Protein AF-A0A0L6VUD5-F1 (afdb_monomer_lite)

Organism: NCBI:txid27349

Radius of gyration: 18.48 Å; chains: 1; bounding box: 32×25×60 Å

Foldseek 3Di:
DDPQVVVLVVVVVPDDPLLCVLQDDPVCSSPPVSSVVSSVVLQVCLPVVNLVVLVVQLLPQADDPVCNVVSVVSLVVSVVSCSSNVNDDDPVVSVVSVVVRVVVPD

Structure (mmCIF, N/CA/C/O backbone):
data_AF-A0A0L6VUD5-F1
#
_entry.id   AF-A0A0L6VUD5-F1
#
loop_
_atom_site.group_PDB
_atom_site.id
_atom_site.type_symbol
_atom_site.label_atom_id
_atom_site.label_alt_id
_atom_site.label_comp_id
_atom_site.label_asym_id
_atom_site.label_entity_id
_atom_site.label_seq_id
_atom_site.pdbx_PDB_ins_code
_atom_site.Cartn_x
_atom_site.Cartn_y
_atom_site.Cartn_z
_atom_site.occupancy
_atom_site.B_iso_or_equiv
_atom_site.auth_seq_id
_atom_site.auth_comp_id
_atom_site.auth_asym_id
_atom_site.auth_atom_id
_atom_site.pdbx_PDB_model_num
ATOM 1 N N . MET A 1 1 ? -17.934 9.868 36.162 1.00 51.97 1 MET A N 1
ATOM 2 C CA . MET A 1 1 ? -16.940 9.320 35.216 1.00 51.97 1 MET A CA 1
ATOM 3 C C . MET A 1 1 ? -17.571 9.408 33.840 1.00 51.97 1 MET A C 1
ATOM 5 O O . MET A 1 1 ? -18.702 8.961 33.703 1.00 51.97 1 MET A O 1
ATOM 9 N N . ASP A 1 2 ? -16.930 10.078 32.887 1.00 75.38 2 ASP A N 1
ATOM 10 C CA . ASP A 1 2 ? -17.487 10.262 31.543 1.00 75.38 2 ASP A CA 1
ATOM 11 C C . ASP A 1 2 ? -17.512 8.909 30.810 1.00 75.38 2 ASP A C 1
ATOM 13 O O . ASP A 1 2 ? -16.479 8.250 30.663 1.00 75.38 2 ASP A O 1
ATOM 17 N N . HIS A 1 3 ? -18.702 8.478 30.393 1.00 71.75 3 HIS A N 1
ATOM 18 C CA . HIS A 1 3 ? -18.928 7.210 29.700 1.00 71.75 3 HIS A CA 1
ATOM 19 C C . HIS A 1 3 ? -18.095 7.111 28.408 1.00 71.75 3 HIS A C 1
ATOM 21 O O . HIS A 1 3 ? -17.631 6.032 28.039 1.00 71.75 3 HIS A O 1
ATOM 27 N N . ASN A 1 4 ? -17.820 8.251 27.766 1.00 78.69 4 ASN A N 1
ATOM 28 C CA . ASN A 1 4 ? -16.993 8.335 26.566 1.00 78.69 4 ASN A CA 1
ATOM 29 C C . ASN A 1 4 ? -15.529 7.953 26.848 1.00 78.69 4 ASN A C 1
ATOM 31 O O . ASN A 1 4 ? -14.911 7.217 26.078 1.00 78.69 4 ASN A O 1
ATOM 35 N N . VAL A 1 5 ? -14.990 8.376 27.997 1.00 83.19 5 VAL A N 1
ATOM 36 C CA . VAL A 1 5 ? -13.613 8.059 28.407 1.00 83.19 5 VAL A CA 1
ATOM 37 C C . VAL A 1 5 ? -13.453 6.559 28.651 1.00 83.19 5 VAL A C 1
ATOM 39 O O . VAL A 1 5 ? -12.500 5.968 28.151 1.00 83.19 5 VAL A O 1
ATOM 42 N N . GLN A 1 6 ? -14.402 5.919 29.344 1.00 85.50 6 GLN A N 1
ATOM 43 C CA . GLN A 1 6 ? -14.360 4.470 29.583 1.00 85.50 6 GLN A CA 1
ATOM 44 C C . GLN A 1 6 ? -14.428 3.664 28.278 1.00 85.50 6 GLN A C 1
ATOM 46 O O . GLN A 1 6 ? -13.637 2.740 28.088 1.00 85.50 6 GLN A O 1
ATOM 51 N N . LEU A 1 7 ? -15.328 4.031 27.360 1.00 84.56 7 LEU A N 1
ATOM 52 C CA . LEU A 1 7 ? -15.458 3.355 26.066 1.00 84.56 7 LEU A CA 1
ATOM 53 C C . LEU A 1 7 ? -14.189 3.490 25.217 1.00 84.56 7 LEU A C 1
ATOM 55 O O . LEU A 1 7 ? -13.734 2.500 24.645 1.00 84.56 7 LEU A O 1
ATOM 59 N N . ARG A 1 8 ? -13.567 4.675 25.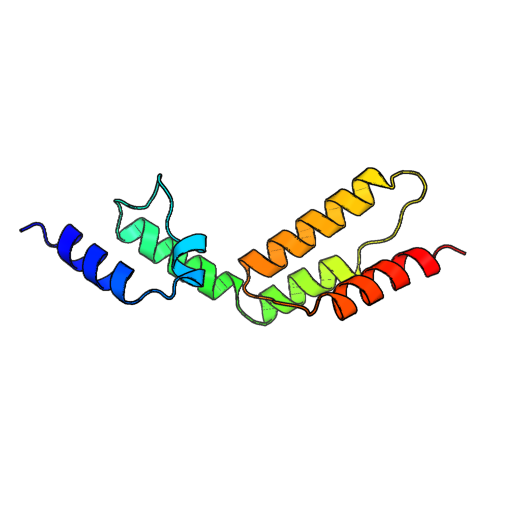188 1.00 85.69 8 ARG A N 1
ATOM 60 C CA . ARG A 1 8 ? -12.285 4.892 24.497 1.00 85.69 8 ARG A CA 1
ATOM 61 C C . ARG A 1 8 ? -11.157 4.063 25.105 1.00 85.69 8 ARG A C 1
ATOM 63 O O . AR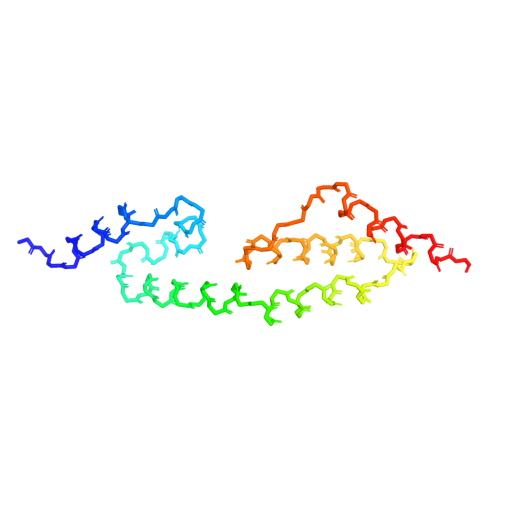G A 1 8 ? -10.385 3.460 24.364 1.00 85.69 8 ARG A O 1
ATOM 70 N N . THR A 1 9 ? -11.076 3.978 26.434 1.00 87.62 9 THR A N 1
ATOM 71 C CA . THR A 1 9 ? -10.080 3.134 27.112 1.00 87.62 9 THR A CA 1
ATOM 72 C C . THR A 1 9 ? -10.245 1.660 26.740 1.00 87.62 9 THR A C 1
ATOM 74 O O . THR A 1 9 ? -9.261 1.004 26.395 1.00 87.62 9 THR A O 1
ATOM 77 N N . VAL A 1 10 ? -11.477 1.141 26.754 1.00 87.81 10 VAL A N 1
ATOM 78 C CA . VAL A 1 10 ? -11.752 -0.251 26.370 1.00 87.81 10 VAL A CA 1
ATOM 79 C C . VAL A 1 10 ? -11.410 -0.486 24.901 1.00 87.81 10 VAL A C 1
ATOM 81 O O . VAL A 1 10 ? -10.719 -1.456 24.591 1.00 87.81 10 VAL A O 1
ATOM 84 N N . LEU A 1 11 ? -11.832 0.406 24.005 1.00 85.62 11 LEU A N 1
ATOM 85 C CA . LEU A 1 11 ? -11.546 0.302 22.577 1.00 85.62 11 LEU A CA 1
ATOM 86 C C . LEU A 1 11 ? -10.032 0.262 22.313 1.00 85.62 11 LEU A C 1
ATOM 88 O O . LEU A 1 11 ? -9.549 -0.688 21.701 1.00 85.62 11 LEU A O 1
ATOM 92 N N . ASN A 1 12 ? -9.273 1.218 22.855 1.00 82.94 12 ASN A N 1
ATOM 93 C CA . ASN A 1 12 ? -7.817 1.279 22.691 1.00 82.94 12 ASN A CA 1
ATOM 94 C C . ASN A 1 12 ? -7.117 0.023 23.229 1.00 82.94 12 ASN A C 1
ATOM 96 O O . ASN A 1 12 ? -6.151 -0.434 22.629 1.00 82.94 12 ASN A O 1
ATOM 100 N N . SER A 1 13 ? -7.628 -0.575 24.312 1.00 87.25 13 SER A N 1
ATOM 101 C CA . SER A 1 13 ? -7.071 -1.814 24.877 1.00 87.25 13 SER A CA 1
ATOM 102 C C . SER A 1 13 ? -7.291 -3.057 24.003 1.00 87.25 13 SER A C 1
ATOM 104 O O . SER A 1 13 ? -6.601 -4.061 24.168 1.00 87.25 13 SER A O 1
ATOM 106 N N . LYS A 1 14 ? -8.276 -3.017 23.095 1.00 87.06 14 LYS A N 1
ATOM 107 C CA . LYS A 1 14 ? -8.663 -4.142 22.230 1.00 87.06 14 LYS A CA 1
ATOM 108 C C . LYS A 1 14 ? -8.107 -4.038 20.812 1.00 87.06 14 LYS A C 1
ATOM 110 O O . LYS A 1 14 ? -8.113 -5.039 20.097 1.00 87.06 14 LYS A O 1
ATOM 115 N N . LEU A 1 15 ? -7.629 -2.866 20.399 1.00 85.75 15 LEU A N 1
ATOM 116 C CA . LEU A 1 15 ? -7.001 -2.685 19.095 1.00 85.75 15 LEU A CA 1
ATOM 117 C C . LEU A 1 15 ? -5.581 -3.259 19.102 1.00 85.75 15 LEU A C 1
ATOM 119 O O . LEU A 1 15 ? -4.771 -2.955 19.974 1.00 85.75 15 LEU A O 1
ATOM 123 N N . ASN A 1 16 ? -5.257 -4.064 18.091 1.00 83.94 16 ASN A N 1
ATOM 124 C CA . ASN A 1 16 ? -3.870 -4.440 17.832 1.00 83.94 16 ASN A CA 1
ATOM 125 C C . ASN A 1 16 ? -3.053 -3.166 17.505 1.00 83.94 16 ASN A C 1
ATOM 127 O O . ASN A 1 16 ? -3.578 -2.296 16.801 1.00 83.94 16 ASN A O 1
ATOM 131 N N . PRO A 1 17 ? -1.782 -3.061 17.942 1.00 81.31 17 PRO A N 1
ATOM 132 C CA . PRO A 1 17 ? -0.888 -1.951 17.602 1.00 81.31 17 PRO A CA 1
ATOM 133 C C . PRO A 1 17 ? -0.892 -1.525 16.123 1.00 81.31 17 PRO A C 1
ATOM 135 O O . PRO A 1 17 ? -0.857 -0.331 15.829 1.00 81.31 17 PRO A O 1
ATOM 138 N N . SER A 1 18 ? -0.986 -2.470 15.180 1.00 77.81 18 SER A N 1
ATOM 139 C CA . SER A 1 18 ? -1.023 -2.152 13.745 1.00 77.81 18 SER A CA 1
ATOM 140 C C . SER A 1 18 ? -2.299 -1.413 13.329 1.00 77.81 18 SER A C 1
ATOM 142 O O . SER A 1 18 ? -2.246 -0.497 12.513 1.00 77.81 18 SER A O 1
ATOM 144 N N . ILE A 1 19 ? -3.447 -1.769 13.911 1.00 78.75 19 ILE A N 1
ATOM 145 C CA . ILE A 1 19 ? -4.727 -1.093 13.674 1.00 78.75 19 ILE A CA 1
ATOM 146 C C . ILE A 1 19 ? -4.725 0.261 14.382 1.00 78.75 19 ILE A C 1
ATOM 148 O O . ILE A 1 1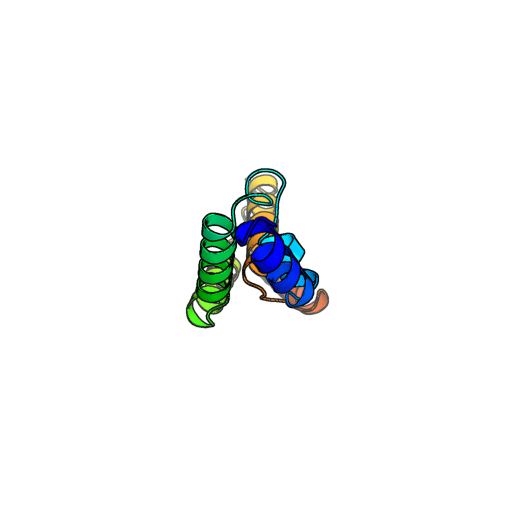9 ? -5.109 1.263 13.785 1.00 78.75 19 ILE A O 1
ATOM 152 N N . HIS A 1 20 ? -4.224 0.310 15.619 1.00 83.62 20 HIS A N 1
ATOM 153 C CA . HIS A 1 20 ? -4.127 1.540 16.402 1.00 83.62 20 HIS A CA 1
ATOM 154 C C . HIS A 1 20 ? -3.374 2.639 15.635 1.00 83.62 20 HIS A C 1
ATOM 156 O O . HIS A 1 20 ? -3.886 3.746 15.501 1.00 83.62 20 HIS A O 1
ATOM 162 N N . ASN A 1 21 ? -2.215 2.322 15.048 1.00 83.31 21 ASN A N 1
ATOM 163 C CA . ASN A 1 21 ? -1.400 3.286 14.296 1.00 83.31 21 ASN A CA 1
ATOM 164 C C . ASN A 1 21 ? -2.051 3.795 12.998 1.00 83.31 21 ASN A C 1
ATOM 166 O O . ASN A 1 21 ? -1.680 4.859 12.510 1.00 83.31 21 ASN A O 1
ATOM 170 N N . ASN A 1 22 ? -2.991 3.042 12.421 1.00 79.69 22 ASN A N 1
ATOM 171 C CA . ASN A 1 22 ? -3.690 3.439 11.195 1.00 79.69 22 ASN A CA 1
ATOM 172 C 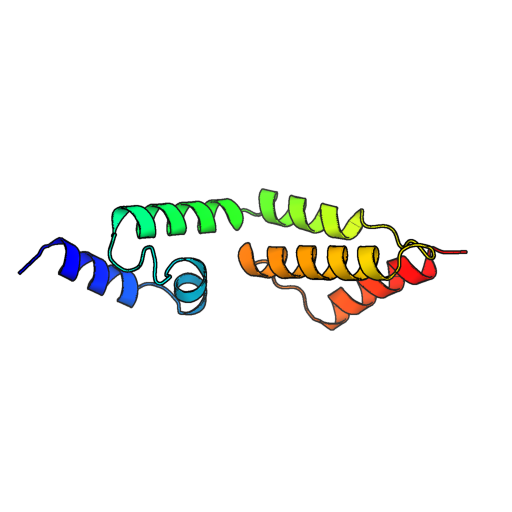C . ASN A 1 22 ? -4.992 4.204 11.472 1.00 79.69 22 ASN A C 1
ATOM 174 O O . ASN A 1 22 ? -5.455 4.948 10.611 1.00 79.69 22 ASN A O 1
ATOM 178 N N . VAL A 1 23 ? -5.587 4.006 12.650 1.00 84.19 23 VAL A N 1
ATOM 179 C CA . VAL A 1 23 ? -6.912 4.530 13.005 1.00 84.19 23 VAL A CA 1
ATOM 180 C C . VAL A 1 23 ? -6.816 5.750 13.916 1.00 84.19 23 VAL A C 1
ATOM 182 O O . VAL A 1 23 ? -7.609 6.670 13.752 1.00 84.19 23 VAL A O 1
ATOM 185 N N . ILE A 1 24 ? -5.883 5.778 14.871 1.00 85.50 24 ILE A N 1
ATOM 186 C CA . ILE A 1 24 ? -5.834 6.804 15.922 1.00 85.50 24 ILE A CA 1
ATOM 187 C C . ILE A 1 24 ? -4.735 7.823 15.622 1.00 85.50 24 ILE A C 1
ATOM 189 O O . ILE A 1 24 ? -3.576 7.472 15.408 1.00 85.50 24 ILE A O 1
ATOM 193 N N . ASN A 1 25 ? -5.102 9.102 15.633 1.00 87.25 25 ASN A N 1
ATOM 194 C CA . ASN A 1 25 ? -4.207 10.239 15.447 1.00 87.25 25 ASN A CA 1
ATOM 195 C C . ASN A 1 25 ? -4.611 11.414 16.355 1.00 87.25 25 ASN A C 1
ATOM 197 O O . ASN A 1 25 ? -5.667 11.407 16.984 1.00 87.25 25 ASN A O 1
ATOM 201 N N . HIS A 1 26 ? -3.783 12.457 16.392 1.00 85.56 26 HIS A N 1
ATOM 202 C CA . HIS A 1 26 ? -4.003 13.630 17.242 1.00 85.56 26 HIS A CA 1
ATOM 203 C C . HIS A 1 26 ? -5.305 14.406 16.953 1.00 85.56 26 HIS A C 1
ATOM 205 O O . HIS A 1 26 ? -5.764 15.145 17.822 1.00 85.56 26 HIS A O 1
ATOM 211 N N . GLN A 1 27 ? -5.919 14.250 15.772 1.00 85.00 27 GLN A N 1
ATOM 212 C CA . GLN A 1 27 ? -7.221 14.849 15.459 1.00 85.00 27 GLN A CA 1
ATOM 213 C C . GLN A 1 27 ? -8.392 14.049 16.033 1.00 85.00 27 GLN A C 1
ATOM 215 O O . GLN A 1 27 ? -9.338 14.653 16.531 1.00 85.00 27 GLN A O 1
ATOM 220 N N . ASN A 1 28 ? -8.365 12.717 15.939 1.00 86.44 28 ASN A N 1
ATOM 221 C CA . ASN A 1 28 ? -9.516 11.881 16.292 1.00 86.44 28 ASN A CA 1
ATOM 222 C C . ASN A 1 28 ? -9.393 11.169 17.641 1.00 86.44 28 ASN A C 1
ATOM 224 O O . ASN A 1 28 ? -10.390 10.635 18.117 1.00 86.44 28 ASN A O 1
ATOM 228 N N . GLU A 1 29 ? -8.227 11.198 18.297 1.00 84.69 29 GLU A N 1
ATOM 229 C CA . GLU A 1 29 ? -7.970 10.428 19.521 1.00 84.69 29 GLU A CA 1
ATOM 230 C C . GLU A 1 29 ? -9.007 10.673 20.622 1.00 84.69 29 GLU A C 1
ATOM 232 O O . GLU A 1 29 ? -9.194 9.794 21.464 1.00 84.69 29 GLU A O 1
ATOM 237 N N . LYS A 1 30 ? -9.667 11.847 20.625 1.00 86.31 30 LYS A N 1
ATOM 238 C CA . LYS A 1 30 ? -10.652 12.283 21.626 1.00 86.31 30 LYS A CA 1
ATOM 239 C C . LYS A 1 30 ? -12.106 11.956 21.292 1.00 86.31 30 LYS A C 1
ATOM 241 O O . LYS A 1 30 ? -12.935 12.026 22.196 1.00 86.31 30 LYS A O 1
ATOM 246 N N . ASP A 1 31 ? -12.399 11.567 20.056 1.00 87.25 31 ASP A N 1
ATOM 247 C CA . ASP A 1 31 ? -13.758 11.360 19.559 1.00 87.25 31 ASP A CA 1
ATOM 248 C C . ASP A 1 31 ? -13.986 9.889 19.182 1.00 87.25 31 ASP A C 1
ATOM 250 O O . ASP A 1 31 ? -13.502 9.394 18.164 1.00 87.25 31 ASP A O 1
ATOM 254 N N . LEU A 1 32 ? -14.759 9.184 20.013 1.00 85.94 32 LEU A N 1
ATOM 255 C CA . LEU A 1 32 ? -15.076 7.769 19.817 1.00 85.94 32 LEU A CA 1
ATOM 256 C C . LEU A 1 32 ? -15.812 7.499 18.493 1.00 85.94 32 LEU A C 1
ATOM 258 O O . LEU A 1 32 ? -15.568 6.467 17.871 1.00 85.94 32 LEU A O 1
ATOM 262 N N . CYS A 1 33 ? -16.696 8.400 18.056 1.00 85.56 33 CYS A N 1
ATOM 263 C CA . CYS A 1 33 ? -17.461 8.222 16.823 1.00 85.56 33 CYS A CA 1
ATOM 264 C C . CYS A 1 33 ? -16.543 8.308 15.603 1.00 85.56 33 CYS A C 1
ATOM 266 O O . CYS A 1 33 ? -16.654 7.490 14.688 1.00 85.56 33 CYS A O 1
ATOM 268 N N . VAL A 1 34 ? -15.602 9.256 15.614 1.00 88.62 34 VAL A N 1
ATOM 269 C CA . VAL A 1 34 ? -14.611 9.398 14.540 1.00 88.62 34 VAL A CA 1
ATOM 270 C C . VAL A 1 34 ? -13.650 8.209 14.533 1.00 88.62 34 VAL A C 1
ATOM 272 O O . VAL A 1 34 ? -13.377 7.666 13.466 1.00 88.62 34 VAL A O 1
ATOM 275 N N . ILE A 1 35 ? -13.201 7.737 15.703 1.00 88.25 35 ILE A N 1
ATOM 276 C CA . ILE A 1 35 ? -12.375 6.522 15.795 1.00 88.25 35 ILE A CA 1
ATOM 277 C C . ILE A 1 35 ? -13.132 5.318 15.220 1.00 88.25 35 ILE A C 1
ATOM 279 O O . ILE A 1 35 ? -12.583 4.585 14.402 1.00 88.25 35 ILE A O 1
ATOM 283 N N . TRP A 1 36 ? -14.398 5.120 15.598 1.00 88.75 36 TRP A N 1
ATOM 284 C CA . TRP A 1 36 ? -15.214 4.018 15.083 1.00 88.75 36 TRP A CA 1
ATOM 285 C C . TRP A 1 36 ? -15.401 4.091 13.561 1.00 88.75 36 TRP A C 1
ATOM 287 O O . TRP A 1 36 ? -15.254 3.078 12.876 1.00 88.75 36 TRP A O 1
ATOM 297 N N . ALA A 1 37 ? -15.645 5.282 13.008 1.00 87.62 37 ALA A N 1
ATOM 298 C CA . ALA A 1 37 ? -15.717 5.485 11.563 1.00 87.62 37 ALA A CA 1
ATOM 299 C C . ALA A 1 37 ? -14.392 5.127 10.864 1.00 87.62 37 ALA A C 1
ATOM 301 O O . ALA A 1 37 ? -14.405 4.408 9.865 1.00 87.62 37 ALA A O 1
ATOM 302 N N . SER A 1 38 ? -13.249 5.541 11.422 1.00 87.94 38 SER A N 1
ATOM 303 C CA . SER A 1 38 ? -11.921 5.191 10.900 1.00 87.94 38 SER A CA 1
ATOM 304 C C . SER A 1 38 ? -11.630 3.684 10.973 1.00 87.94 38 SER A C 1
ATOM 306 O O . SER A 1 38 ? -10.999 3.141 10.068 1.00 87.94 38 SER A O 1
ATOM 308 N N . ILE A 1 39 ? -12.123 2.978 11.999 1.00 86.00 39 ILE A N 1
ATOM 309 C CA . ILE A 1 39 ? -12.047 1.508 12.075 1.00 86.00 39 ILE A CA 1
ATOM 310 C C . ILE A 1 39 ? -12.832 0.881 10.921 1.00 86.00 39 ILE A C 1
ATOM 312 O O . ILE A 1 39 ? -12.309 0.027 10.205 1.00 86.00 39 ILE A O 1
ATOM 316 N N . MET A 1 40 ? -14.080 1.310 10.727 1.00 85.94 40 MET A N 1
ATOM 317 C CA . MET A 1 40 ? -14.939 0.791 9.660 1.00 85.94 40 MET A CA 1
ATOM 318 C C . MET A 1 40 ? -14.334 1.039 8.274 1.00 85.94 40 MET A C 1
ATOM 320 O O . MET A 1 40 ? -14.343 0.142 7.430 1.00 85.94 40 MET A O 1
ATOM 324 N N . GLU A 1 41 ? -13.754 2.220 8.053 1.00 85.88 41 GLU A N 1
ATOM 325 C CA . GLU A 1 41 ? -13.050 2.552 6.815 1.00 85.88 41 GLU A CA 1
ATOM 326 C C . GLU A 1 41 ? -11.821 1.661 6.600 1.00 85.88 41 GLU A C 1
ATOM 328 O O . GLU A 1 41 ? -11.632 1.141 5.500 1.00 85.88 41 GLU A O 1
ATOM 333 N N . LEU A 1 42 ? -11.022 1.406 7.644 1.00 83.06 42 LEU A N 1
ATOM 334 C CA . LEU A 1 42 ? -9.874 0.502 7.556 1.00 83.06 42 LEU A CA 1
ATOM 335 C C . LEU A 1 42 ? -10.301 -0.914 7.143 1.00 83.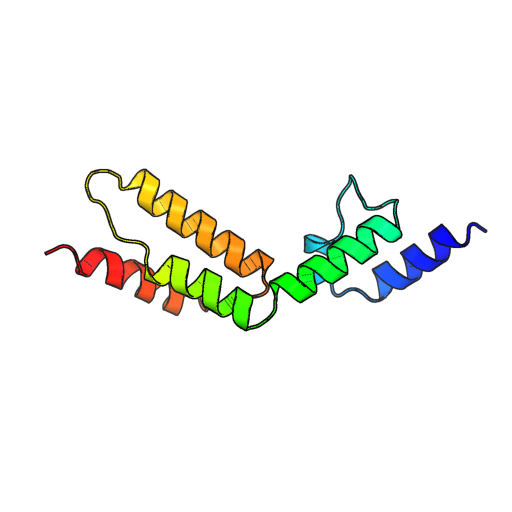06 42 LEU A C 1
ATOM 337 O O . LEU A 1 42 ? -9.685 -1.500 6.253 1.00 83.06 42 LEU A O 1
ATOM 341 N N . PHE A 1 43 ? -11.364 -1.455 7.745 1.00 80.69 43 PHE A N 1
ATOM 342 C CA . PHE A 1 43 ? -11.879 -2.783 7.395 1.00 80.69 43 PHE A CA 1
ATOM 343 C C . PHE A 1 43 ? -12.478 -2.839 5.988 1.00 80.69 43 PHE A C 1
ATOM 345 O O . PHE A 1 43 ? -12.303 -3.831 5.284 1.00 80.69 43 PHE A O 1
ATOM 352 N N . ALA A 1 44 ? -13.152 -1.777 5.540 1.00 79.06 44 ALA A N 1
ATOM 353 C CA . ALA A 1 44 ? -13.598 -1.674 4.153 1.00 79.06 44 ALA A CA 1
ATOM 354 C C . ALA A 1 44 ? -12.399 -1.619 3.188 1.00 79.06 44 ALA A C 1
ATOM 356 O O . ALA A 1 44 ? -12.404 -2.246 2.128 1.00 79.06 44 ALA A O 1
ATOM 357 N N . SER A 1 45 ? -11.338 -0.908 3.568 1.00 80.25 45 SER A N 1
ATOM 358 C CA . SER A 1 45 ? -10.108 -0.768 2.790 1.00 80.25 45 SER A CA 1
ATOM 359 C C . SER A 1 45 ? -9.329 -2.086 2.677 1.00 80.25 45 SER A C 1
ATOM 361 O O . SER A 1 45 ? -8.813 -2.402 1.605 1.00 80.25 45 SER A O 1
ATOM 363 N N . SER A 1 46 ? -9.310 -2.900 3.739 1.00 83.25 46 SER A N 1
ATOM 364 C CA . SER A 1 46 ? -8.636 -4.205 3.775 1.00 83.25 46 SER A CA 1
ATOM 365 C C . SER A 1 46 ? -9.409 -5.347 3.111 1.00 83.25 46 SER A C 1
ATOM 367 O O . SER A 1 46 ? -8.913 -6.473 3.054 1.00 83.25 46 SER A O 1
ATOM 369 N N . GLN A 1 47 ? -10.597 -5.083 2.558 1.00 87.25 47 GLN A N 1
ATOM 370 C CA . GLN A 1 47 ? -11.334 -6.091 1.800 1.00 87.25 47 GLN A CA 1
ATOM 371 C C . GLN A 1 47 ? -10.500 -6.629 0.621 1.00 87.25 47 GLN A C 1
ATOM 373 O O . GLN A 1 47 ? -9.874 -5.841 -0.098 1.00 87.25 47 GLN A O 1
ATOM 378 N N . PRO A 1 48 ? -10.547 -7.947 0.331 1.00 86.31 48 PRO A N 1
ATOM 379 C CA . PRO A 1 48 ? -9.766 -8.553 -0.752 1.00 86.31 48 PRO A CA 1
ATOM 380 C C . PRO A 1 48 ? -9.985 -7.905 -2.125 1.00 86.31 48 PRO A C 1
ATOM 382 O O . PRO A 1 48 ? -9.062 -7.812 -2.930 1.00 86.31 48 PRO A O 1
ATOM 385 N N . SER A 1 49 ? -11.196 -7.411 -2.396 1.00 85.94 49 SER A N 1
ATOM 386 C CA . SER A 1 49 ? -11.525 -6.669 -3.618 1.00 85.94 49 SER A CA 1
ATOM 387 C C . SER A 1 49 ? -10.729 -5.364 -3.735 1.00 85.94 49 SER A C 1
ATOM 389 O O . SER A 1 49 ? -10.186 -5.062 -4.802 1.00 85.94 49 SER A O 1
ATOM 391 N N . ASN A 1 50 ? -10.608 -4.614 -2.637 1.00 86.31 50 ASN A N 1
ATOM 392 C CA . ASN A 1 50 ? -9.815 -3.392 -2.568 1.00 86.31 50 ASN A CA 1
ATOM 393 C C . ASN A 1 50 ? -8.319 -3.694 -2.650 1.00 86.31 50 ASN A C 1
ATOM 395 O O . ASN A 1 50 ? -7.621 -3.043 -3.429 1.00 86.31 50 ASN A O 1
ATOM 399 N N . GLN A 1 51 ? -7.841 -4.729 -1.958 1.00 89.88 51 GLN A N 1
ATOM 400 C CA . GLN A 1 51 ? -6.457 -5.196 -2.074 1.00 89.88 51 GLN A CA 1
ATOM 401 C C . GLN A 1 51 ? -6.099 -5.571 -3.517 1.00 89.88 51 GLN A C 1
ATOM 403 O O . GLN A 1 51 ? -5.129 -5.053 -4.072 1.00 89.88 51 GLN A O 1
ATOM 408 N N . ALA A 1 52 ? -6.939 -6.368 -4.184 1.00 90.75 52 ALA A N 1
ATOM 409 C CA . ALA A 1 52 ? -6.755 -6.734 -5.585 1.00 90.75 52 ALA A CA 1
ATOM 410 C C . ALA A 1 52 ? -6.783 -5.517 -6.525 1.00 90.75 52 ALA A C 1
ATOM 412 O O . ALA A 1 52 ? -6.045 -5.478 -7.511 1.00 90.75 52 ALA A O 1
ATOM 413 N N . ARG A 1 53 ? -7.618 -4.507 -6.241 1.00 92.81 53 ARG A N 1
ATOM 414 C CA . ARG A 1 53 ? -7.675 -3.263 -7.021 1.00 92.81 53 ARG A CA 1
ATOM 415 C C . ARG A 1 53 ? -6.360 -2.493 -6.939 1.00 92.81 53 ARG A C 1
ATOM 417 O O . ARG A 1 53 ? -5.820 -2.150 -7.986 1.00 92.81 53 ARG A O 1
ATOM 424 N N . VAL A 1 54 ? -5.834 -2.254 -5.735 1.00 92.19 54 VAL A N 1
ATOM 425 C CA . VAL A 1 54 ? -4.549 -1.550 -5.570 1.00 92.19 54 VAL A CA 1
ATOM 426 C C . VAL A 1 54 ? -3.405 -2.390 -6.142 1.00 92.19 54 VAL A C 1
ATOM 428 O O . VAL A 1 54 ? -2.507 -1.849 -6.778 1.00 92.19 54 VAL A O 1
ATOM 431 N N . PHE A 1 55 ? -3.455 -3.721 -6.012 1.00 93.69 55 PHE A N 1
ATOM 432 C CA . PHE A 1 55 ? -2.452 -4.600 -6.620 1.00 93.69 55 PHE A CA 1
ATOM 433 C C . PHE A 1 55 ? -2.415 -4.461 -8.147 1.00 93.69 55 PHE A C 1
ATOM 435 O O . PHE A 1 55 ? -1.349 -4.313 -8.744 1.00 93.69 55 PHE A O 1
ATOM 442 N N . LYS A 1 56 ? -3.587 -4.393 -8.788 1.00 93.88 56 LYS A N 1
ATOM 443 C CA . LYS A 1 56 ? -3.696 -4.115 -10.227 1.00 93.88 56 LYS A CA 1
ATOM 444 C C . LYS A 1 56 ? -3.148 -2.739 -10.614 1.00 93.88 56 LYS A C 1
ATOM 446 O O . LYS A 1 56 ? -2.691 -2.593 -11.744 1.00 93.88 56 LYS A O 1
ATOM 451 N N . GLU A 1 57 ? -3.186 -1.739 -9.732 1.00 94.12 57 GLU A N 1
ATOM 452 C CA . GLU A 1 57 ? -2.559 -0.437 -10.000 1.00 94.12 57 GLU A CA 1
ATOM 453 C C . GLU A 1 57 ? -1.038 -0.576 -10.115 1.00 94.12 57 GLU A C 1
ATOM 455 O O . GLU A 1 57 ? -0.482 -0.120 -11.113 1.00 94.12 57 GLU A O 1
ATOM 460 N N . LEU A 1 58 ? -0.390 -1.295 -9.185 1.00 93.62 58 LEU A N 1
ATOM 461 C CA . LEU A 1 58 ? 1.042 -1.607 -9.282 1.00 93.62 58 LEU A CA 1
ATOM 462 C C . LEU A 1 58 ? 1.346 -2.327 -10.599 1.00 93.62 58 LEU A C 1
ATOM 464 O O . LEU A 1 58 ? 2.223 -1.901 -11.345 1.00 93.62 58 LEU A O 1
ATOM 468 N N . LEU A 1 59 ? 0.587 -3.375 -10.936 1.00 93.56 59 LEU A N 1
ATOM 469 C CA . LEU A 1 59 ? 0.794 -4.132 -12.175 1.00 93.56 59 LEU A CA 1
ATOM 470 C C . LEU A 1 59 ? 0.645 -3.275 -13.440 1.00 93.56 59 LEU A C 1
ATOM 472 O O . LEU A 1 59 ? 1.349 -3.522 -14.415 1.00 93.56 59 LEU A O 1
ATOM 476 N N . ARG A 1 60 ? -0.206 -2.246 -13.430 1.00 93.50 60 ARG A N 1
ATOM 477 C CA . ARG A 1 60 ? -0.419 -1.346 -14.575 1.00 93.50 60 ARG A CA 1
ATOM 478 C C . ARG A 1 60 ? 0.621 -0.238 -14.708 1.00 93.50 60 ARG A C 1
ATOM 480 O O . ARG A 1 60 ? 0.688 0.360 -15.781 1.00 93.50 60 ARG A O 1
ATOM 487 N N . LEU A 1 61 ? 1.419 0.041 -13.672 1.00 93.62 61 LEU A N 1
ATOM 488 C CA . LEU A 1 61 ? 2.505 1.017 -13.777 1.00 93.62 61 LEU A CA 1
ATOM 489 C C . LEU A 1 61 ? 3.468 0.608 -14.892 1.00 93.62 61 LEU A C 1
ATOM 491 O O . LEU A 1 61 ? 3.890 -0.549 -14.967 1.00 93.62 61 LEU A O 1
ATOM 495 N N . LYS A 1 62 ? 3.815 1.570 -15.744 1.00 91.88 62 LYS A N 1
ATOM 496 C CA . LYS A 1 62 ? 4.782 1.405 -16.827 1.00 91.88 62 LYS A CA 1
ATOM 497 C C . LYS A 1 62 ? 6.011 2.238 -16.517 1.00 91.88 62 LYS A C 1
ATOM 499 O O . LYS A 1 62 ? 5.875 3.374 -16.062 1.00 91.88 62 LYS A O 1
ATOM 504 N N . PHE A 1 63 ? 7.187 1.677 -16.766 1.00 92.69 63 PHE A N 1
ATOM 505 C CA . PHE A 1 63 ? 8.410 2.457 -16.706 1.00 92.69 63 PHE A CA 1
ATOM 506 C C . PHE A 1 63 ? 8.405 3.518 -17.810 1.00 92.69 63 PHE A C 1
ATOM 508 O O . PHE A 1 63 ? 7.986 3.254 -18.938 1.00 92.69 63 PHE A O 1
ATOM 515 N N . ASN A 1 64 ? 8.866 4.718 -17.470 1.00 89.00 64 ASN A N 1
ATOM 516 C CA . ASN A 1 64 ? 9.049 5.813 -18.407 1.00 89.00 64 ASN A CA 1
ATOM 517 C C . ASN A 1 64 ? 10.474 6.345 -18.250 1.00 89.00 64 ASN A C 1
ATOM 519 O O . ASN A 1 64 ? 10.789 6.973 -17.242 1.00 89.00 64 ASN A O 1
ATOM 523 N N . ILE A 1 65 ? 11.321 6.116 -19.255 1.00 90.75 65 ILE A N 1
ATOM 524 C CA . ILE A 1 65 ? 12.716 6.580 -19.237 1.00 90.75 65 ILE A CA 1
ATOM 525 C C . ILE A 1 65 ? 12.819 8.110 -19.186 1.00 90.75 65 ILE A C 1
ATOM 527 O O . ILE A 1 65 ? 13.766 8.648 -18.622 1.00 90.75 65 ILE A O 1
ATOM 531 N N . ASN A 1 66 ? 11.812 8.809 -19.714 1.00 94.81 66 ASN A N 1
ATOM 532 C CA . ASN A 1 66 ? 11.756 10.268 -19.711 1.00 94.81 66 ASN A CA 1
ATOM 533 C C . ASN A 1 66 ? 11.237 10.836 -18.378 1.00 94.81 66 ASN A C 1
ATOM 535 O O . ASN A 1 66 ? 11.298 12.043 -18.173 1.00 94.81 66 ASN A O 1
ATOM 539 N N . ASP A 1 67 ? 10.716 9.989 -17.480 1.00 94.88 67 ASP A N 1
ATOM 540 C CA . ASP A 1 67 ? 10.189 10.391 -16.171 1.00 94.88 67 ASP A CA 1
ATOM 541 C C . ASP A 1 67 ? 10.435 9.308 -15.105 1.00 94.88 67 ASP A C 1
ATOM 543 O O . ASP A 1 67 ? 9.521 8.690 -14.544 1.00 94.88 67 ASP A O 1
ATOM 547 N N . ILE A 1 68 ? 11.716 9.060 -14.826 1.00 93.12 68 ILE A N 1
ATOM 548 C CA . ILE A 1 68 ? 12.148 8.085 -13.816 1.00 93.12 68 ILE A CA 1
ATOM 549 C C . ILE A 1 68 ? 11.635 8.492 -12.426 1.00 93.12 68 ILE A C 1
ATOM 551 O O . ILE A 1 68 ? 11.171 7.650 -11.654 1.00 93.12 68 ILE A O 1
ATOM 555 N N . THR A 1 69 ? 11.677 9.788 -12.106 1.00 96.38 69 THR A N 1
ATOM 556 C CA . THR A 1 69 ? 11.228 10.320 -10.812 1.00 96.38 69 THR A CA 1
ATOM 557 C C . THR A 1 69 ? 9.732 10.101 -10.601 1.00 96.38 69 THR A C 1
ATOM 559 O O . THR A 1 69 ? 9.329 9.650 -9.523 1.00 96.38 69 THR A O 1
ATOM 562 N N . GLY A 1 70 ? 8.901 10.362 -11.614 1.00 96.44 70 GLY A N 1
ATOM 563 C CA . GLY A 1 70 ? 7.468 10.093 -11.560 1.00 96.44 70 GLY A CA 1
ATOM 564 C C . GLY A 1 70 ? 7.172 8.604 -11.408 1.00 96.44 70 GLY A C 1
ATOM 565 O O . GLY A 1 70 ? 6.354 8.224 -10.568 1.00 96.44 70 GLY A O 1
ATOM 566 N N . PHE A 1 71 ? 7.899 7.739 -12.122 1.00 95.00 71 PHE A N 1
ATOM 567 C CA . PHE A 1 71 ? 7.786 6.289 -11.944 1.00 95.00 71 PHE A CA 1
ATOM 568 C C . PHE A 1 71 ? 8.098 5.853 -10.502 1.00 95.00 71 PHE A C 1
ATOM 570 O O . PHE A 1 71 ? 7.269 5.192 -9.873 1.00 95.00 71 PHE A O 1
ATOM 577 N N . ILE A 1 72 ? 9.243 6.268 -9.943 1.00 94.62 72 ILE A N 1
ATOM 578 C CA . ILE A 1 72 ? 9.641 5.940 -8.561 1.00 94.62 72 ILE A CA 1
ATOM 579 C C . ILE A 1 72 ? 8.596 6.447 -7.561 1.00 94.62 72 ILE A C 1
ATOM 581 O O . ILE A 1 72 ? 8.236 5.736 -6.620 1.00 94.62 72 ILE A O 1
ATOM 585 N N . THR A 1 73 ? 8.086 7.662 -7.768 1.00 97.56 73 THR A N 1
ATOM 586 C CA . THR A 1 73 ? 7.053 8.265 -6.916 1.00 97.56 73 THR A CA 1
ATOM 587 C C . THR A 1 73 ? 5.773 7.435 -6.940 1.00 97.56 73 THR A C 1
ATOM 589 O O . THR A 1 73 ? 5.245 7.088 -5.885 1.00 97.56 73 THR A O 1
ATOM 592 N N . ASN A 1 74 ? 5.309 7.035 -8.123 1.00 96.19 74 ASN A N 1
ATOM 593 C CA . ASN A 1 74 ? 4.109 6.217 -8.276 1.00 96.19 74 ASN A CA 1
ATOM 594 C C . ASN A 1 74 ? 4.258 4.828 -7.637 1.00 96.19 74 ASN A C 1
ATOM 596 O O . ASN A 1 74 ? 3.323 4.349 -6.988 1.00 96.19 74 ASN A O 1
ATOM 600 N N . VAL A 1 75 ? 5.434 4.201 -7.758 1.00 94.88 75 VAL A N 1
ATOM 601 C CA . VAL A 1 75 ? 5.736 2.933 -7.076 1.00 94.88 75 VAL A CA 1
ATOM 602 C C . VAL A 1 75 ? 5.660 3.116 -5.559 1.00 94.88 75 VAL A C 1
ATOM 604 O O . VAL A 1 75 ? 4.892 2.412 -4.904 1.00 94.88 75 VAL A O 1
ATOM 607 N N . LYS A 1 76 ? 6.370 4.103 -4.994 1.00 94.75 76 LYS A N 1
ATOM 608 C CA . LYS A 1 76 ? 6.360 4.381 -3.546 1.00 94.75 76 LYS A CA 1
ATOM 609 C C . LYS A 1 76 ? 4.956 4.685 -3.021 1.00 94.75 76 LYS A C 1
ATOM 611 O O . LYS A 1 76 ? 4.559 4.140 -1.994 1.00 94.75 76 LYS A O 1
ATOM 616 N N . THR A 1 77 ? 4.180 5.498 -3.738 1.00 95.50 77 THR A N 1
ATOM 617 C CA . THR A 1 77 ? 2.793 5.820 -3.368 1.00 95.50 77 THR A CA 1
ATOM 618 C C . THR A 1 77 ? 1.902 4.576 -3.378 1.00 95.50 77 THR A C 1
ATOM 620 O O . THR A 1 77 ? 1.061 4.414 -2.492 1.00 95.50 77 THR A O 1
ATOM 623 N N . THR A 1 78 ? 2.091 3.664 -4.337 1.00 94.38 78 THR A N 1
ATOM 624 C CA . THR A 1 78 ? 1.321 2.411 -4.400 1.00 94.38 78 THR A CA 1
ATOM 625 C C . THR A 1 78 ? 1.694 1.465 -3.255 1.00 94.38 78 THR A C 1
ATOM 627 O O . THR A 1 78 ? 0.804 0.939 -2.589 1.00 94.38 78 THR A O 1
ATOM 630 N N . LEU A 1 79 ? 2.988 1.319 -2.948 1.00 92.81 79 LEU A N 1
ATOM 63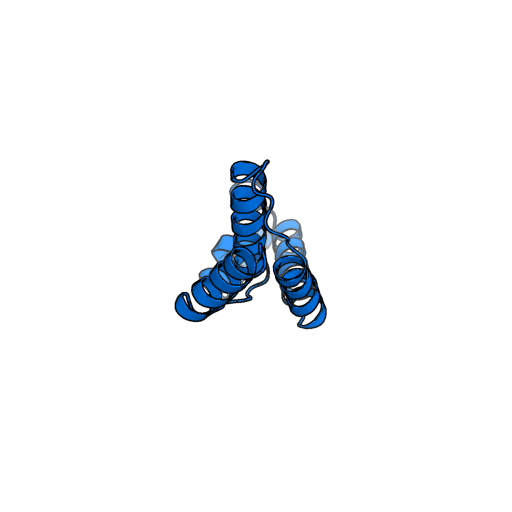1 C CA . LEU A 1 79 ? 3.465 0.516 -1.814 1.00 92.81 79 LEU A CA 1
ATOM 632 C C . LEU A 1 79 ? 2.996 1.079 -0.461 1.00 92.81 79 LEU A C 1
ATOM 634 O O . LEU A 1 79 ? 2.574 0.328 0.414 1.00 92.81 79 LEU A O 1
ATOM 638 N N . ALA A 1 80 ? 2.964 2.403 -0.295 1.00 91.31 80 ALA A N 1
ATOM 639 C CA . ALA A 1 80 ? 2.397 3.022 0.905 1.00 91.31 80 ALA A CA 1
ATOM 640 C C . ALA A 1 80 ? 0.896 2.710 1.064 1.00 91.31 80 ALA A C 1
ATOM 642 O O . ALA A 1 80 ? 0.401 2.533 2.179 1.00 91.31 80 ALA A O 1
ATOM 643 N N . ARG A 1 81 ? 0.157 2.611 -0.049 1.00 90.19 81 ARG A N 1
ATOM 644 C CA . ARG A 1 81 ? -1.258 2.216 -0.032 1.00 90.19 81 ARG A CA 1
ATOM 645 C C . ARG A 1 81 ? -1.445 0.743 0.313 1.00 90.19 81 ARG A C 1
ATOM 647 O O . ARG A 1 81 ? -2.402 0.446 1.015 1.00 90.19 81 ARG A O 1
ATOM 654 N N . PHE A 1 82 ? -0.545 -0.150 -0.097 1.00 90.50 82 PHE A N 1
ATOM 655 C CA . PHE A 1 82 ? -0.551 -1.548 0.353 1.00 90.50 82 PHE A CA 1
ATOM 656 C C . PHE A 1 82 ? -0.489 -1.662 1.876 1.00 90.50 82 PHE A C 1
ATOM 658 O O . PHE A 1 82 ? -1.344 -2.315 2.473 1.00 90.50 82 PHE A O 1
ATOM 665 N N . HIS A 1 83 ? 0.420 -0.922 2.514 1.00 84.75 83 HIS A N 1
ATOM 666 C CA . HIS A 1 83 ? 0.502 -0.891 3.973 1.00 84.75 83 HIS A CA 1
ATOM 667 C C . HIS A 1 83 ? -0.805 -0.390 4.617 1.00 84.75 83 HIS A C 1
ATOM 669 O O . HIS A 1 83 ? -1.309 -0.996 5.560 1.00 84.75 83 HIS A O 1
ATOM 675 N N . LYS A 1 84 ? -1.407 0.680 4.073 1.00 82.00 84 LYS A N 1
ATOM 676 C CA . LYS A 1 84 ? -2.680 1.230 4.582 1.00 82.00 84 LYS A CA 1
ATOM 677 C C . LYS A 1 84 ? -3.852 0.253 4.490 1.00 82.00 84 LYS A C 1
ATOM 679 O O . LYS A 1 84 ? -4.732 0.292 5.340 1.00 82.00 84 LYS A O 1
ATOM 684 N N . ILE A 1 85 ? -3.884 -0.599 3.468 1.00 84.19 85 ILE A N 1
ATOM 685 C CA . ILE A 1 85 ? -4.961 -1.583 3.267 1.00 84.19 85 ILE A CA 1
ATOM 686 C C . ILE A 1 85 ? -4.639 -2.953 3.889 1.00 84.19 85 ILE A C 1
ATOM 688 O O . ILE A 1 85 ? -5.341 -3.933 3.636 1.00 84.19 85 ILE A O 1
ATOM 692 N N . GLY A 1 86 ? -3.560 -3.049 4.675 1.00 82.06 86 GLY A N 1
ATOM 693 C CA . GLY A 1 86 ? -3.125 -4.294 5.312 1.00 82.06 86 GLY A CA 1
ATOM 694 C C . GLY A 1 86 ? -2.651 -5.367 4.329 1.00 82.06 86 GLY A C 1
ATOM 695 O O . GLY A 1 86 ? -2.714 -6.553 4.642 1.00 82.06 86 GLY A O 1
ATOM 696 N N . PHE A 1 87 ? -2.216 -4.971 3.132 1.00 85.56 87 PHE A N 1
ATOM 697 C CA . PHE A 1 87 ? -1.666 -5.873 2.128 1.00 85.56 87 PHE A CA 1
ATOM 698 C C . PHE A 1 87 ? -0.139 -5.868 2.231 1.00 85.56 87 PHE A C 1
ATOM 700 O O . PHE A 1 87 ? 0.504 -4.893 1.856 1.00 85.56 87 PHE A O 1
ATOM 707 N N . ASN A 1 88 ? 0.445 -6.951 2.742 1.00 85.62 88 ASN A N 1
ATOM 708 C CA . ASN A 1 88 ? 1.894 -7.079 2.883 1.00 85.62 88 ASN A CA 1
ATOM 709 C C . ASN A 1 88 ? 2.444 -8.043 1.831 1.00 85.62 88 ASN A C 1
ATOM 711 O O . ASN A 1 88 ? 2.028 -9.198 1.761 1.00 85.62 88 ASN A O 1
ATOM 715 N N . LEU A 1 89 ? 3.399 -7.561 1.039 1.00 89.25 89 LEU A N 1
ATOM 716 C CA . LEU A 1 89 ? 4.194 -8.373 0.123 1.00 89.25 89 LEU A CA 1
ATOM 717 C C . LEU A 1 89 ? 5.606 -8.535 0.696 1.00 89.25 89 LEU A C 1
ATOM 719 O O . LEU A 1 89 ? 6.139 -7.560 1.225 1.00 89.25 89 LEU A O 1
ATOM 723 N N . PRO A 1 90 ? 6.223 -9.717 0.561 1.00 93.75 90 PRO A N 1
ATOM 724 C CA . PRO A 1 90 ? 7.648 -9.882 0.820 1.00 93.75 90 PRO A CA 1
ATOM 725 C C . PRO A 1 90 ? 8.509 -8.957 -0.060 1.00 93.75 90 PRO A C 1
ATOM 727 O O . PRO A 1 90 ? 8.179 -8.713 -1.226 1.00 93.75 90 PRO A O 1
ATOM 730 N N . ASP A 1 91 ? 9.613 -8.449 0.493 1.00 92.00 91 ASP A N 1
ATOM 731 C CA . ASP A 1 91 ? 10.481 -7.467 -0.176 1.00 92.00 91 ASP A CA 1
ATOM 732 C C . ASP A 1 91 ? 11.094 -8.005 -1.479 1.00 92.00 91 ASP A C 1
ATOM 734 O O . ASP A 1 91 ? 11.217 -7.278 -2.465 1.00 92.00 91 ASP A O 1
ATOM 738 N N . ASP A 1 92 ? 11.448 -9.288 -1.515 1.00 94.88 92 ASP A N 1
ATOM 739 C CA . ASP A 1 92 ? 11.948 -9.978 -2.706 1.00 94.88 92 ASP A CA 1
ATOM 740 C C . ASP A 1 92 ? 10.906 -9.992 -3.832 1.00 94.88 92 ASP A C 1
ATOM 742 O O . ASP A 1 92 ? 11.226 -9.646 -4.969 1.00 94.88 92 ASP A O 1
ATOM 746 N N . ILE A 1 93 ? 9.639 -10.272 -3.513 1.00 94.50 93 ILE A N 1
ATOM 747 C CA . ILE A 1 93 ? 8.536 -10.224 -4.481 1.00 94.50 93 ILE A CA 1
ATOM 748 C C . ILE A 1 93 ? 8.332 -8.804 -5.016 1.00 94.50 93 ILE A C 1
ATOM 750 O O . ILE A 1 93 ? 8.160 -8.621 -6.223 1.00 94.50 93 ILE A O 1
ATOM 754 N N . VAL A 1 94 ? 8.382 -7.786 -4.149 1.00 93.12 94 VAL A N 1
ATOM 755 C CA . VAL A 1 94 ? 8.297 -6.379 -4.578 1.00 93.12 94 VAL A CA 1
ATOM 756 C C . VAL A 1 94 ? 9.445 -6.036 -5.528 1.00 93.12 94 VAL A C 1
ATOM 758 O O . VAL A 1 94 ? 9.211 -5.432 -6.577 1.00 93.12 94 VAL A O 1
ATOM 761 N N . ASN A 1 95 ? 10.665 -6.468 -5.211 1.00 93.12 95 ASN A N 1
ATOM 762 C CA . ASN A 1 95 ? 11.832 -6.246 -6.057 1.00 93.12 95 ASN A CA 1
ATOM 763 C C . ASN A 1 95 ? 11.677 -6.911 -7.427 1.00 93.12 95 ASN A C 1
ATOM 765 O O . ASN A 1 95 ? 11.902 -6.253 -8.443 1.00 93.12 95 ASN A O 1
ATOM 769 N N . TYR A 1 96 ? 11.235 -8.170 -7.485 1.00 94.31 96 TYR A N 1
ATOM 770 C CA . TYR A 1 96 ? 11.001 -8.864 -8.755 1.00 94.31 96 TYR A CA 1
ATOM 771 C C . TYR A 1 96 ? 9.948 -8.154 -9.613 1.00 94.31 96 TYR A C 1
ATOM 773 O O . TYR A 1 96 ? 10.161 -7.966 -10.809 1.00 94.31 96 TYR A O 1
ATOM 781 N N . LEU A 1 97 ? 8.855 -7.680 -9.005 1.00 93.88 97 LEU A N 1
ATOM 782 C CA . LEU A 1 97 ? 7.808 -6.929 -9.707 1.00 93.88 97 LEU A CA 1
ATOM 783 C C . LEU A 1 97 ? 8.304 -5.586 -10.258 1.00 93.88 97 LEU A C 1
ATOM 785 O O . LEU A 1 97 ? 7.862 -5.160 -11.324 1.00 93.88 97 LEU A O 1
ATOM 789 N N . ILE A 1 98 ? 9.190 -4.893 -9.539 1.00 92.81 98 ILE A N 1
ATOM 790 C CA . ILE A 1 98 ? 9.778 -3.634 -10.015 1.00 92.81 98 ILE A CA 1
ATOM 791 C C . ILE A 1 98 ? 10.775 -3.911 -11.143 1.00 92.81 98 ILE A C 1
ATOM 793 O O . ILE A 1 98 ? 10.734 -3.222 -12.160 1.00 92.81 98 ILE A O 1
ATOM 797 N N . LEU A 1 99 ? 11.635 -4.924 -10.996 1.00 92.00 99 LEU A N 1
ATOM 798 C CA . LEU A 1 99 ? 12.618 -5.307 -12.012 1.00 92.00 99 LEU A CA 1
ATOM 799 C C . LEU A 1 99 ? 11.952 -5.711 -13.330 1.00 92.00 99 LEU A C 1
ATOM 801 O O . LEU A 1 99 ? 12.377 -5.240 -14.383 1.00 92.00 99 LEU A O 1
ATOM 805 N N . ASP A 1 100 ? 10.874 -6.497 -13.278 1.00 91.62 100 ASP A N 1
ATOM 806 C CA . ASP A 1 100 ? 10.094 -6.888 -14.461 1.00 91.62 100 ASP A CA 1
ATOM 807 C C . ASP A 1 100 ? 9.646 -5.664 -15.282 1.00 91.62 100 ASP A C 1
ATOM 809 O O . ASP A 1 100 ? 9.750 -5.638 -16.509 1.00 91.62 100 ASP A O 1
ATOM 813 N N . LYS A 1 101 ? 9.272 -4.571 -14.607 1.00 89.38 101 LYS A N 1
ATOM 814 C CA . LYS A 1 101 ? 8.869 -3.320 -15.268 1.00 89.38 101 LYS A CA 1
ATOM 815 C C . LYS A 1 101 ? 10.008 -2.568 -15.942 1.00 89.38 101 LYS A C 1
ATOM 817 O O . LYS A 1 101 ? 9.739 -1.815 -16.875 1.00 89.38 101 LYS A O 1
ATOM 822 N N . LEU A 1 102 ? 11.241 -2.737 -15.471 1.00 87.75 102 LEU A N 1
ATOM 823 C CA . LEU A 1 102 ? 12.424 -2.129 -16.080 1.00 87.75 102 LEU A CA 1
ATOM 824 C C . LEU A 1 102 ? 12.875 -2.921 -17.313 1.00 87.75 102 LEU A C 1
ATOM 826 O O . LEU A 1 102 ? 13.251 -2.328 -18.318 1.00 87.75 102 LEU A O 1
ATOM 830 N N . VAL A 1 103 ? 12.797 -4.255 -17.253 1.00 73.50 103 VAL A N 1
ATOM 831 C CA . VAL A 1 103 ? 13.251 -5.158 -18.328 1.00 73.50 103 VAL A CA 1
ATOM 832 C C . VAL A 1 103 ? 12.305 -5.148 -19.538 1.00 73.50 103 VAL A C 1
ATOM 834 O O . VAL A 1 103 ? 12.729 -5.441 -20.654 1.00 73.50 103 VAL A O 1
ATOM 837 N N . MET A 1 104 ? 11.039 -4.754 -19.361 1.00 61.72 104 MET A N 1
ATOM 838 C CA . MET A 1 104 ? 10.080 -4.600 -20.467 1.00 61.72 104 MET A CA 1
ATOM 839 C C . MET A 1 104 ? 10.367 -3.415 -21.405 1.00 61.72 104 MET A C 1
ATOM 841 O O . MET A 1 104 ? 9.674 -3.258 -22.411 1.00 61.72 104 MET A O 1
ATOM 845 N N . VAL A 1 105 ? 11.370 -2.587 -21.111 1.00 57.34 105 VAL A N 1
ATOM 846 C CA . VAL A 1 105 ? 11.794 -1.488 -21.986 1.00 57.34 105 VAL A CA 1
ATOM 847 C C . VAL A 1 105 ? 12.908 -2.014 -22.883 1.00 57.34 105 VAL A C 1
ATOM 849 O O . VAL A 1 105 ? 14.086 -1.952 -22.538 1.00 57.34 105 VAL A O 1
ATOM 852 N N . LYS A 1 106 ? 12.502 -2.610 -24.005 1.00 49.66 106 LYS A N 1
ATOM 853 C CA . LYS A 1 106 ? 13.379 -2.954 -25.128 1.00 49.66 106 LYS A CA 1
ATOM 854 C C . LYS A 1 106 ? 13.338 -1.864 -26.186 1.00 49.66 106 LYS A C 1
ATOM 856 O O . LYS A 1 106 ? 12.231 -1.326 -26.412 1.00 49.66 106 LYS A O 1
#

Sequence (106 aa):
MDHNVQLRTVLNSKLNPSIHNNVINHQNEKDLCVIWASIMELFASSQPSNQARVFKELLRLKFNINDITGFITNVKTTLARFHKIGFNLPDDIVNYLILDKLVMVK

Secondary structure (DSSP, 8-state):
--HHHHHHHHHHHHS-HHHHHHH--TTTTT-HHHHHHHHHHHHHHTSHHHHHHHHHHHHH----TT-HHHHHHHHHHHHHHHHHTT----HHHHHHHHHHHHHT--

pLDDT: mean 86.91, std 8.28, range [49.66, 97.56]